Protein AF-A0A1V4HF81-F1 (afdb_monomer)

Structure (mmCIF, N/CA/C/O backbone):
data_AF-A0A1V4HF81-F1
#
_entry.id   AF-A0A1V4HF81-F1
#
loop_
_atom_site.group_PDB
_atom_site.id
_atom_site.type_symbol
_atom_site.label_atom_id
_atom_site.label_alt_id
_atom_site.label_comp_id
_atom_site.label_asym_id
_atom_site.label_entity_id
_atom_site.label_seq_id
_atom_site.pdbx_PDB_ins_code
_atom_site.Cartn_x
_atom_site.Cartn_y
_atom_site.Cartn_z
_atom_site.occupancy
_atom_site.B_iso_or_equiv
_atom_site.auth_seq_id
_atom_site.auth_comp_id
_atom_site.auth_asym_id
_atom_site.auth_atom_id
_atom_site.pdbx_PDB_model_num
ATOM 1 N N . MET A 1 1 ? 49.857 -24.274 2.278 1.00 44.19 1 MET A N 1
ATOM 2 C CA . MET A 1 1 ? 49.641 -22.819 2.445 1.00 44.19 1 MET A CA 1
ATOM 3 C C . MET A 1 1 ? 48.809 -22.377 1.257 1.00 44.19 1 MET A C 1
ATOM 5 O O . MET A 1 1 ? 49.242 -22.639 0.153 1.00 44.19 1 MET A O 1
ATOM 9 N N . GLY A 1 2 ? 47.613 -21.820 1.331 1.00 44.44 2 GLY A N 1
ATOM 10 C CA . GLY A 1 2 ? 46.674 -21.449 2.383 1.00 44.44 2 GLY A CA 1
ATOM 11 C C . GLY A 1 2 ? 45.396 -21.061 1.618 1.00 44.44 2 GLY A C 1
ATOM 12 O O . GLY A 1 2 ? 45.480 -20.577 0.494 1.00 44.44 2 GLY A O 1
ATOM 13 N N . PHE A 1 3 ? 44.241 -21.406 2.167 1.00 45.12 3 PHE A N 1
ATOM 14 C CA . PHE A 1 3 ? 42.928 -21.450 1.525 1.00 45.12 3 PHE A CA 1
ATOM 15 C C . PHE A 1 3 ? 42.530 -20.152 0.800 1.00 45.12 3 PHE A C 1
ATOM 17 O O . PHE A 1 3 ? 42.437 -19.099 1.425 1.00 45.12 3 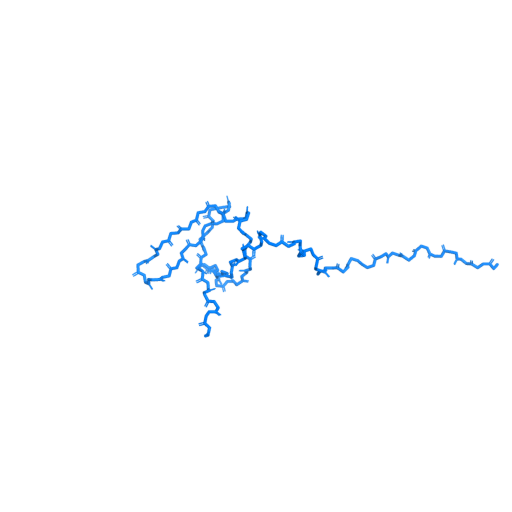PHE A O 1
ATOM 24 N N . ALA A 1 4 ? 42.194 -20.242 -0.491 1.00 48.66 4 ALA A N 1
ATOM 25 C CA . ALA A 1 4 ? 41.361 -19.236 -1.145 1.00 48.66 4 ALA A CA 1
ATOM 26 C C . ALA A 1 4 ? 39.905 -19.501 -0.734 1.00 48.66 4 ALA A C 1
ATOM 28 O O . ALA A 1 4 ? 39.164 -20.213 -1.409 1.00 48.66 4 ALA A O 1
ATOM 29 N N . ALA A 1 5 ? 39.526 -19.002 0.443 1.00 51.00 5 ALA A N 1
ATOM 30 C CA . ALA A 1 5 ? 38.137 -18.962 0.866 1.00 51.00 5 ALA A CA 1
ATOM 31 C C . ALA A 1 5 ? 37.397 -17.975 -0.046 1.00 51.00 5 ALA A C 1
ATOM 33 O O . ALA A 1 5 ? 37.640 -16.771 0.010 1.00 51.00 5 ALA A O 1
ATOM 34 N N . ALA A 1 6 ? 36.512 -18.491 -0.899 1.00 55.09 6 ALA A N 1
ATOM 35 C CA . ALA A 1 6 ? 35.503 -17.683 -1.563 1.00 55.09 6 ALA A CA 1
ATOM 36 C C . ALA A 1 6 ? 34.642 -17.044 -0.465 1.00 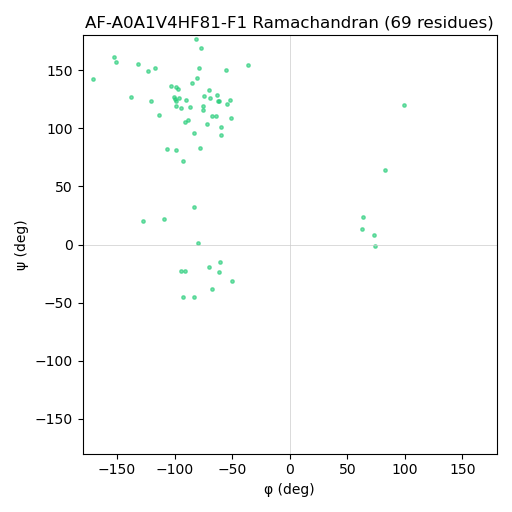55.09 6 ALA A C 1
ATOM 38 O O . ALA A 1 6 ? 33.818 -17.713 0.162 1.00 55.09 6 ALA A O 1
ATOM 39 N N . MET A 1 7 ? 34.902 -15.771 -0.165 1.00 49.59 7 MET A N 1
ATOM 40 C CA . MET A 1 7 ? 34.078 -15.004 0.757 1.00 49.59 7 MET A CA 1
ATOM 41 C C . MET A 1 7 ? 32.697 -14.877 0.125 1.00 49.59 7 MET A C 1
ATOM 43 O O . MET A 1 7 ? 32.519 -14.239 -0.910 1.00 49.59 7 MET A O 1
ATOM 47 N N . ARG A 1 8 ? 31.735 -15.559 0.742 1.00 54.12 8 ARG A N 1
ATOM 48 C CA . ARG A 1 8 ? 30.302 -15.388 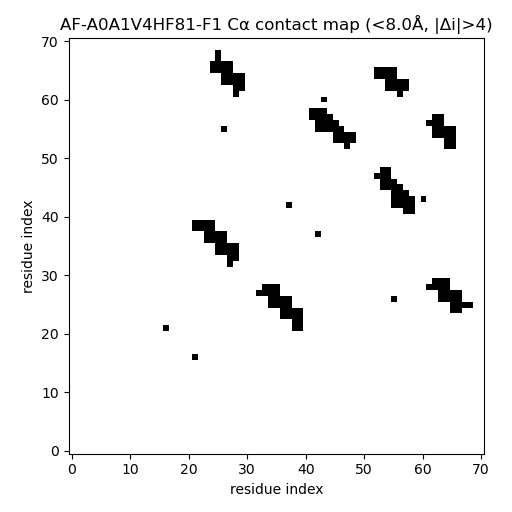0.535 1.00 54.12 8 ARG A CA 1
ATOM 49 C C . ARG A 1 8 ? 30.005 -13.898 0.670 1.00 54.12 8 ARG A C 1
ATOM 51 O O . ARG A 1 8 ? 30.127 -13.360 1.767 1.00 54.12 8 ARG A O 1
ATOM 58 N N . LEU A 1 9 ? 29.697 -13.246 -0.450 1.00 49.19 9 LEU A N 1
ATOM 59 C CA . LEU A 1 9 ? 29.262 -11.855 -0.457 1.00 49.19 9 LEU A CA 1
ATOM 60 C C . LEU A 1 9 ? 28.065 -11.748 0.501 1.00 49.19 9 LEU A C 1
ATOM 62 O O . LEU A 1 9 ? 27.092 -12.488 0.312 1.00 49.19 9 LEU A O 1
ATOM 66 N N . PRO A 1 10 ? 28.134 -10.922 1.557 1.00 46.12 10 PRO A N 1
ATOM 67 C CA . PRO A 1 10 ? 26.942 -10.580 2.306 1.00 46.12 10 PRO A CA 1
ATOM 68 C C . PRO A 1 10 ? 25.998 -9.879 1.332 1.00 46.12 10 PRO A C 1
ATOM 70 O O . PRO A 1 10 ? 26.377 -8.917 0.665 1.00 46.12 10 PRO A O 1
ATOM 73 N N . VAL A 1 11 ? 24.794 -10.431 1.209 1.00 52.59 11 VAL A N 1
ATOM 74 C CA . VAL A 1 11 ? 23.641 -9.733 0.651 1.00 52.59 11 VAL A CA 1
ATOM 75 C C . VAL A 1 11 ? 23.443 -8.524 1.555 1.00 52.59 11 VAL A C 1
ATOM 77 O O . VAL A 1 11 ? 22.889 -8.653 2.640 1.00 52.59 11 VAL A O 1
ATOM 80 N N . PHE A 1 12 ? 24.011 -7.390 1.166 1.00 46.44 12 PHE A N 1
ATOM 81 C CA . PHE A 1 12 ? 23.572 -6.114 1.682 1.00 46.44 12 PHE A CA 1
ATOM 82 C C . PHE A 1 12 ? 22.447 -5.678 0.754 1.00 46.44 12 PHE A C 1
ATOM 84 O O . PHE A 1 12 ? 22.655 -5.385 -0.423 1.00 46.44 12 PHE A O 1
ATOM 91 N N . GLU A 1 13 ? 21.238 -5.769 1.304 1.00 51.31 13 GLU A N 1
ATOM 92 C CA . GLU A 1 13 ? 20.161 -4.813 1.071 1.00 51.31 13 GLU A CA 1
ATOM 93 C C . GLU A 1 13 ? 20.736 -3.388 0.940 1.00 51.31 13 GLU A C 1
ATOM 95 O O . GLU A 1 13 ? 21.787 -3.098 1.510 1.00 51.31 13 GLU A O 1
ATOM 100 N N . GLU A 1 14 ? 20.011 -2.516 0.235 1.00 50.12 14 GLU A N 1
ATOM 101 C CA . GLU A 1 14 ? 20.261 -1.072 0.072 1.00 50.12 14 GLU A CA 1
ATOM 102 C C . GLU A 1 14 ? 20.965 -0.660 -1.248 1.00 50.12 14 GLU A C 1
ATOM 104 O O . GLU A 1 14 ? 22.087 -1.052 -1.561 1.00 50.12 14 GLU A O 1
ATOM 109 N N . PHE A 1 15 ? 20.261 0.189 -2.012 1.00 46.53 15 PHE A N 1
ATOM 110 C CA . PHE A 1 15 ? 20.669 0.912 -3.230 1.00 46.53 15 PHE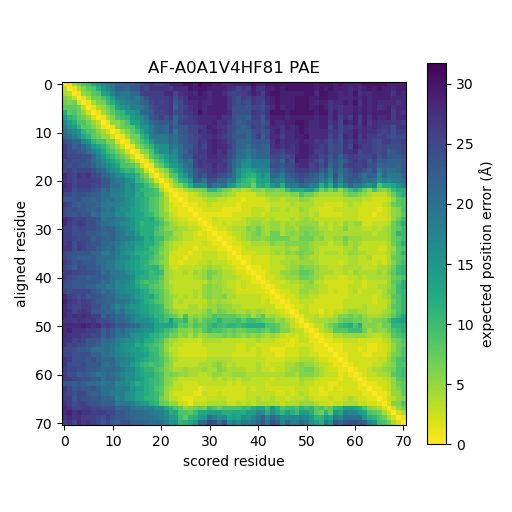 A CA 1
ATOM 111 C C . PHE A 1 15 ? 20.615 0.194 -4.591 1.00 46.53 15 PHE A C 1
ATOM 113 O O . PHE A 1 15 ? 21.592 0.140 -5.338 1.00 46.53 15 PHE A O 1
ATOM 120 N N . ILE A 1 16 ? 19.4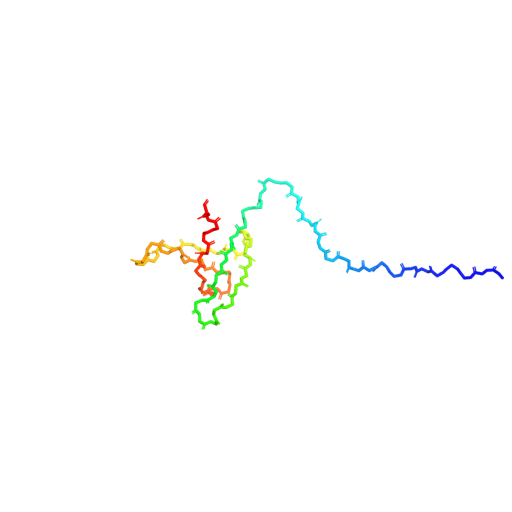04 -0.178 -5.019 1.00 46.72 16 ILE A N 1
ATOM 121 C CA . ILE A 1 16 ? 18.998 0.097 -6.409 1.00 46.72 16 ILE A CA 1
ATOM 122 C C . ILE A 1 16 ? 18.145 1.369 -6.380 1.00 46.72 16 ILE A C 1
ATOM 124 O O . ILE A 1 16 ?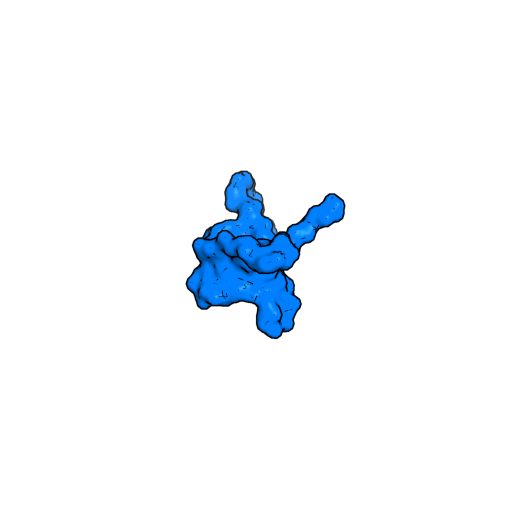 16.925 1.292 -6.374 1.00 46.72 16 ILE A O 1
ATOM 128 N N . ILE A 1 17 ? 18.780 2.542 -6.341 1.00 49.56 17 ILE A N 1
ATOM 129 C CA . ILE A 1 17 ? 18.119 3.787 -6.758 1.00 49.56 17 ILE A CA 1
ATOM 130 C C . ILE A 1 17 ? 18.732 4.146 -8.109 1.00 49.56 17 ILE A C 1
ATOM 132 O O . ILE A 1 17 ? 19.726 4.865 -8.212 1.00 49.56 17 ILE A O 1
ATOM 136 N N . LEU A 1 18 ? 18.195 3.510 -9.152 1.00 48.56 18 LEU A N 1
ATOM 137 C CA . LEU A 1 18 ? 18.420 3.912 -10.537 1.00 48.56 18 LEU A CA 1
ATOM 138 C C . LEU A 1 18 ? 17.584 5.174 -10.772 1.00 48.56 18 LEU A C 1
ATOM 140 O O . LEU A 1 18 ? 16.408 5.200 -10.436 1.00 48.56 18 LEU A O 1
ATOM 144 N N . GLY A 1 19 ? 18.223 6.225 -11.279 1.00 47.44 19 GLY A N 1
ATOM 145 C CA . GLY A 1 19 ? 17.670 7.574 -11.326 1.00 47.44 19 GLY A CA 1
ATOM 146 C C . GLY A 1 19 ? 16.308 7.727 -12.015 1.00 47.44 19 GLY A C 1
ATOM 147 O O . GLY A 1 19 ? 15.983 7.029 -12.970 1.00 47.44 19 GLY A O 1
ATOM 148 N N . ASP A 1 20 ? 15.586 8.732 -11.523 1.00 54.81 20 ASP A N 1
ATOM 149 C CA . ASP A 1 20 ? 14.546 9.526 -12.192 1.00 54.81 20 ASP A CA 1
ATOM 150 C C . ASP A 1 20 ? 13.143 8.944 -12.463 1.00 54.81 20 ASP A C 1
ATOM 152 O O . ASP A 1 20 ? 12.281 9.708 -12.878 1.00 54.81 20 ASP A O 1
ATOM 156 N N . ASP A 1 21 ? 12.835 7.685 -12.126 1.00 52.59 21 ASP A N 1
ATOM 157 C CA . ASP A 1 21 ? 11.454 7.139 -12.241 1.00 52.59 21 ASP A CA 1
ATOM 158 C C . ASP A 1 21 ? 10.930 6.481 -10.940 1.00 52.59 21 ASP A C 1
ATOM 160 O O . ASP A 1 21 ? 9.999 5.676 -10.938 1.00 52.59 21 ASP A O 1
ATOM 164 N N . PHE A 1 22 ? 11.527 6.815 -9.792 1.00 56.72 22 PHE A N 1
ATOM 165 C CA . PHE A 1 22 ? 11.117 6.313 -8.474 1.00 56.72 22 PHE A CA 1
ATOM 166 C C . PHE A 1 22 ? 10.125 7.275 -7.812 1.00 56.72 22 PHE A C 1
ATOM 168 O O . PHE A 1 22 ? 10.455 7.976 -6.860 1.00 56.72 22 PHE A O 1
ATOM 175 N N . MET A 1 23 ? 8.891 7.328 -8.320 1.00 73.44 23 MET A N 1
ATOM 176 C CA . MET A 1 23 ? 7.791 7.812 -7.482 1.00 73.44 23 MET A CA 1
ATOM 177 C C . MET A 1 23 ? 7.490 6.731 -6.442 1.00 73.44 23 MET A C 1
ATOM 179 O O . MET A 1 23 ? 6.923 5.681 -6.753 1.00 73.44 23 MET A O 1
ATOM 183 N N . GLU A 1 24 ? 7.943 6.973 -5.219 1.00 83.31 24 GLU A N 1
ATOM 184 C CA . GLU A 1 24 ? 7.660 6.148 -4.053 1.00 83.31 24 GLU A CA 1
ATOM 185 C C . GLU A 1 24 ? 6.522 6.782 -3.255 1.00 83.31 24 GLU A C 1
ATOM 187 O O . GLU A 1 24 ? 6.480 7.992 -3.041 1.00 83.31 24 GLU A O 1
ATOM 192 N N . TYR A 1 25 ? 5.587 5.947 -2.826 1.00 83.62 25 TYR A N 1
ATOM 193 C CA . TYR A 1 25 ? 4.420 6.336 -2.059 1.00 83.62 25 TYR A CA 1
ATOM 194 C C . TYR A 1 25 ? 4.556 5.727 -0.673 1.00 83.62 25 TYR A C 1
ATOM 196 O O . TYR A 1 25 ? 4.483 4.506 -0.512 1.00 83.62 25 TYR A O 1
ATOM 204 N N . HIS A 1 26 ? 4.758 6.566 0.338 1.00 89.81 26 HIS A N 1
ATOM 205 C CA . HIS A 1 26 ? 4.689 6.106 1.716 1.00 89.81 26 HIS A CA 1
ATOM 206 C C . HIS A 1 26 ? 3.216 5.910 2.074 1.00 89.81 26 HIS A C 1
ATOM 208 O O . HIS A 1 26 ? 2.416 6.835 1.967 1.00 89.81 26 HIS A O 1
ATOM 214 N N . VAL A 1 27 ? 2.817 4.691 2.423 1.00 89.56 27 VAL A N 1
ATOM 215 C CA . VAL A 1 27 ? 1.413 4.352 2.641 1.00 89.56 27 VAL A CA 1
ATOM 216 C C . VAL A 1 27 ? 1.211 3.586 3.944 1.00 89.56 27 VAL A C 1
ATOM 218 O O . VAL A 1 27 ? 2.094 2.887 4.434 1.00 89.56 27 VAL A O 1
ATOM 221 N N . LYS A 1 28 ? 0.000 3.676 4.487 1.00 91.00 28 LYS A N 1
ATOM 222 C CA . LYS A 1 28 ? -0.437 2.978 5.693 1.00 91.00 28 LYS A CA 1
ATOM 223 C C . LYS A 1 28 ? -1.618 2.077 5.400 1.00 91.00 28 LYS A C 1
ATOM 225 O O . LYS A 1 28 ? -2.660 2.539 4.942 1.00 91.00 28 LYS A O 1
ATOM 230 N N . HIS A 1 29 ? -1.491 0.796 5.702 1.00 90.44 29 HIS A N 1
ATOM 231 C CA . HIS A 1 29 ? -2.564 -0.164 5.505 1.00 90.44 29 HIS A CA 1
ATOM 232 C C . HIS A 1 29 ? -3.762 0.191 6.391 1.00 90.44 29 HIS A C 1
ATOM 234 O O . HIS A 1 29 ? -3.628 0.369 7.603 1.00 90.44 29 HIS A O 1
ATOM 240 N N . ARG A 1 30 ? -4.960 0.273 5.803 1.00 83.56 30 ARG A N 1
ATOM 241 C CA . ARG A 1 30 ? -6.148 0.756 6.524 1.00 83.56 30 ARG A CA 1
ATOM 242 C C . ARG A 1 30 ? -6.602 -0.188 7.641 1.00 83.56 30 ARG A C 1
ATOM 244 O O . ARG A 1 30 ? -7.045 0.279 8.685 1.00 83.56 30 ARG A O 1
ATOM 251 N N . GLU A 1 31 ? -6.514 -1.499 7.416 1.00 84.62 31 GLU A N 1
ATOM 252 C CA . GLU A 1 31 ? -6.971 -2.509 8.386 1.00 84.62 31 GLU A CA 1
ATOM 253 C C . GLU A 1 31 ? -5.945 -2.837 9.477 1.00 84.62 31 GLU A C 1
ATOM 255 O O . GLU A 1 31 ? -6.303 -2.912 10.650 1.00 84.62 31 GLU A O 1
ATOM 260 N N . THR A 1 32 ? -4.675 -3.033 9.112 1.00 86.88 32 THR A N 1
ATOM 261 C CA . THR A 1 32 ? -3.622 -3.434 10.056 1.00 86.88 32 THR A CA 1
ATOM 262 C C . THR A 1 32 ? -2.902 -2.240 10.683 1.00 86.88 32 THR A C 1
ATOM 264 O O . THR A 1 32 ? -2.333 -2.372 11.763 1.00 86.88 32 THR A O 1
ATOM 267 N N . GLY A 1 33 ? -2.932 -1.072 10.032 1.00 86.94 33 GLY A N 1
ATOM 268 C CA . GLY A 1 33 ? -2.156 0.099 10.432 1.00 86.94 33 GLY A CA 1
ATOM 269 C C . GLY A 1 33 ? -0.660 -0.012 10.129 1.00 86.94 33 GLY A C 1
ATOM 270 O O . GLY A 1 33 ? 0.089 0.849 10.586 1.00 86.94 33 GLY A O 1
ATOM 271 N N . GLU A 1 34 ? -0.228 -1.043 9.398 1.00 88.88 34 GLU A N 1
ATOM 272 C CA . GLU A 1 34 ? 1.168 -1.233 9.000 1.00 88.88 34 GLU A CA 1
ATOM 273 C C . GLU A 1 34 ? 1.587 -0.187 7.962 1.00 88.88 34 GLU A C 1
ATOM 275 O O . GLU A 1 34 ? 0.860 0.078 7.004 1.00 88.88 34 GLU A O 1
ATOM 280 N N . GLU A 1 35 ? 2.750 0.419 8.170 1.00 90.44 35 GLU A N 1
ATOM 281 C CA . GLU A 1 35 ? 3.327 1.418 7.273 1.00 90.44 35 GLU A CA 1
ATOM 282 C C . GLU A 1 35 ? 4.329 0.739 6.349 1.00 90.44 35 GLU A C 1
ATOM 284 O O . GLU A 1 35 ? 5.140 -0.083 6.782 1.00 90.44 35 GLU A O 1
ATOM 289 N N . LYS A 1 36 ? 4.247 1.059 5.061 1.00 86.75 36 LYS A N 1
ATOM 290 C CA . LYS A 1 36 ? 5.158 0.539 4.049 1.00 86.75 36 LYS A CA 1
ATOM 291 C C . LYS A 1 36 ? 5.323 1.535 2.916 1.00 86.75 36 LYS A C 1
ATOM 293 O O . LYS A 1 36 ? 4.446 2.354 2.653 1.00 86.75 36 LYS A O 1
ATOM 298 N N . THR A 1 37 ? 6.425 1.415 2.197 1.00 87.31 37 THR A N 1
ATOM 299 C CA . THR A 1 37 ? 6.662 2.188 0.980 1.00 87.31 37 THR A CA 1
ATOM 300 C C . THR A 1 37 ? 6.271 1.344 -0.223 1.00 87.31 37 THR A C 1
ATOM 302 O O . THR A 1 37 ? 6.730 0.212 -0.359 1.00 87.31 37 THR A O 1
ATOM 305 N N . LEU A 1 38 ? 5.398 1.880 -1.072 1.00 85.19 38 LEU A N 1
ATOM 306 C CA . LEU A 1 38 ? 5.021 1.287 -2.351 1.00 85.19 38 LEU A CA 1
ATOM 307 C C . LEU A 1 38 ? 5.721 2.019 -3.487 1.00 85.19 38 LEU A C 1
ATOM 309 O O . LEU A 1 38 ? 5.733 3.248 -3.532 1.00 85.19 38 LEU A O 1
ATOM 313 N N . ASN A 1 39 ? 6.246 1.275 -4.452 1.00 83.25 39 ASN A N 1
ATOM 314 C CA . ASN A 1 39 ? 6.710 1.878 -5.695 1.00 83.25 39 ASN A CA 1
ATOM 315 C C . ASN A 1 39 ? 5.523 2.173 -6.633 1.00 83.25 39 ASN A C 1
ATOM 317 O O . ASN A 1 39 ? 4.537 1.438 -6.632 1.00 83.25 39 ASN A O 1
ATOM 321 N N . HIS A 1 40 ? 5.628 3.181 -7.503 1.00 82.06 40 HIS A N 1
ATOM 322 C CA . HIS A 1 40 ? 4.649 3.430 -8.570 1.00 82.06 40 HIS A CA 1
ATOM 323 C C . HIS A 1 40 ? 4.326 2.186 -9.416 1.00 82.06 40 HIS A C 1
ATOM 325 O O . HIS A 1 40 ? 3.192 2.010 -9.848 1.00 82.06 40 HIS A O 1
ATOM 331 N N . LEU A 1 41 ? 5.287 1.275 -9.603 1.00 85.00 41 LEU A N 1
ATOM 332 C CA . LEU A 1 41 ? 5.072 -0.002 -10.289 1.00 85.00 41 LEU A CA 1
ATOM 333 C C . LEU A 1 41 ? 4.218 -1.004 -9.497 1.00 85.00 41 LEU A C 1
ATOM 335 O O . LEU A 1 41 ? 3.729 -1.974 -10.081 1.00 85.00 41 LEU A O 1
ATOM 339 N N . GLU A 1 42 ? 4.081 -0.836 -8.186 1.00 85.50 42 GLU A N 1
ATOM 340 C CA . GLU A 1 42 ? 3.254 -1.669 -7.304 1.00 85.50 42 GLU A CA 1
ATOM 341 C C . GLU A 1 42 ? 1.854 -1.089 -7.097 1.00 85.50 42 GLU A C 1
ATOM 343 O O . GLU A 1 42 ? 0.919 -1.838 -6.804 1.00 85.50 42 GLU A O 1
ATOM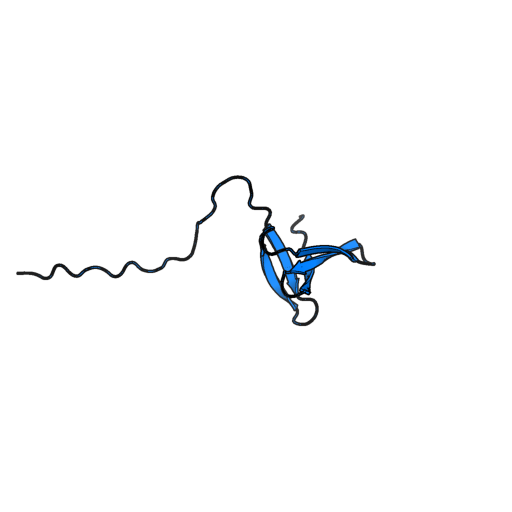 348 N N . VAL A 1 43 ? 1.700 0.218 -7.307 1.00 86.50 43 VAL A N 1
ATOM 349 C CA . VAL A 1 43 ? 0.405 0.893 -7.296 1.00 86.50 43 VAL A CA 1
ATOM 350 C C . VAL A 1 43 ? -0.406 0.466 -8.518 1.00 86.50 43 VAL A C 1
ATOM 352 O O . VAL A 1 43 ? 0.049 0.542 -9.659 1.00 86.50 43 VAL A O 1
ATOM 355 N N . ASN A 1 44 ? -1.622 -0.008 -8.271 1.00 89.75 44 ASN A N 1
ATOM 356 C CA . ASN A 1 44 ? -2.596 -0.325 -9.305 1.00 89.75 44 ASN A CA 1
ATOM 357 C C . ASN A 1 44 ? -3.518 0.864 -9.590 1.00 89.75 44 ASN A C 1
ATOM 359 O O . ASN A 1 44 ? -3.767 1.164 -10.754 1.00 89.75 44 ASN A O 1
ATOM 363 N N . ASP A 1 45 ? -4.023 1.519 -8.543 1.00 89.38 45 ASP A N 1
ATOM 364 C CA . ASP A 1 45 ? -4.914 2.676 -8.670 1.00 89.38 45 ASP A CA 1
ATOM 365 C C . ASP A 1 45 ? -4.805 3.609 -7.455 1.00 89.38 45 ASP A C 1
ATOM 367 O O . ASP A 1 45 ? -4.323 3.206 -6.394 1.00 89.38 45 ASP A O 1
ATOM 371 N N . MET A 1 46 ? -5.249 4.858 -7.602 1.00 89.62 46 MET A N 1
ATOM 372 C CA . MET A 1 46 ? -5.283 5.847 -6.521 1.00 89.62 46 MET A CA 1
ATOM 373 C C . MET A 1 46 ? -6.586 6.644 -6.554 1.00 89.62 46 MET A C 1
ATOM 375 O O . MET A 1 46 ? -6.922 7.265 -7.560 1.00 89.62 46 MET A O 1
ATOM 379 N N . GLU A 1 47 ? -7.285 6.694 -5.424 1.00 91.38 47 GLU A N 1
ATOM 380 C CA . GLU A 1 47 ? -8.558 7.399 -5.276 1.00 91.38 47 GLU A CA 1
ATOM 381 C C . GLU A 1 47 ? -8.498 8.439 -4.153 1.00 91.38 47 GLU A C 1
ATOM 383 O O . GLU A 1 47 ? -7.819 8.259 -3.147 1.00 91.38 47 GLU A O 1
ATOM 388 N N . TYR A 1 48 ? -9.249 9.531 -4.285 1.00 87.69 48 TYR A N 1
ATOM 389 C CA . TYR A 1 48 ? -9.416 10.497 -3.198 1.00 87.69 48 TYR A CA 1
ATOM 390 C C . TYR A 1 48 ? -10.571 10.059 -2.295 1.00 87.69 48 TYR A C 1
ATOM 392 O O . TYR A 1 48 ? -11.716 9.977 -2.737 1.00 87.69 48 TYR A O 1
ATOM 400 N N . GLY A 1 49 ? -10.278 9.788 -1.026 1.00 83.38 49 GLY A N 1
ATOM 401 C CA . GLY A 1 49 ? -11.286 9.494 -0.012 1.00 83.38 49 GLY A CA 1
ATOM 402 C C . GLY A 1 49 ? -12.002 10.750 0.496 1.00 83.38 49 GLY A C 1
ATOM 403 O O . GLY A 1 49 ? -11.557 11.878 0.288 1.00 83.38 49 GLY A O 1
ATOM 404 N N . ASP A 1 50 ? -13.085 10.550 1.251 1.00 84.38 50 ASP A N 1
ATOM 405 C CA . ASP A 1 50 ? -13.964 11.618 1.761 1.00 84.38 50 ASP A CA 1
ATOM 406 C C . ASP A 1 50 ? -13.281 12.649 2.688 1.00 84.38 50 ASP A C 1
ATOM 408 O O . ASP A 1 50 ? -13.840 13.711 2.959 1.00 84.38 50 ASP A O 1
ATOM 412 N N . GLY A 1 51 ? -12.085 12.341 3.199 1.00 81.25 51 GLY A N 1
ATOM 413 C CA . GLY A 1 51 ? -11.348 13.138 4.186 1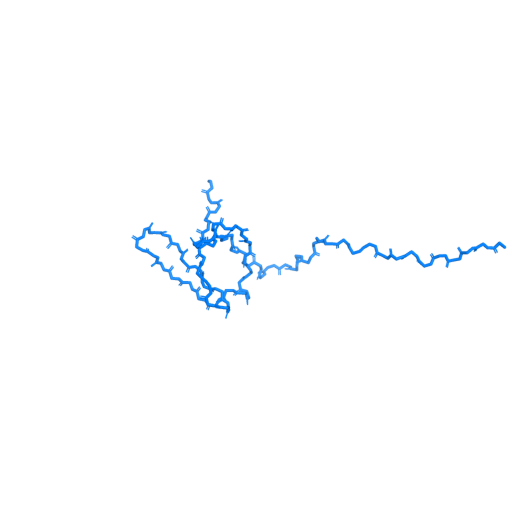.00 81.25 51 GLY A CA 1
ATOM 414 C C . GLY A 1 51 ? -10.101 13.849 3.656 1.00 81.25 51 GLY A C 1
ATOM 415 O O . GLY A 1 51 ? -9.202 14.120 4.444 1.00 81.25 51 GLY A O 1
ATOM 416 N N . SER A 1 52 ? -9.997 14.089 2.343 1.00 79.31 52 SER A N 1
ATOM 417 C CA . SER A 1 52 ? -8.767 14.581 1.679 1.00 79.31 52 SER A CA 1
ATOM 418 C C . SER A 1 52 ? -7.569 13.626 1.771 1.00 79.31 52 SER A C 1
ATOM 420 O O . SER A 1 52 ? -6.440 14.000 1.471 1.00 79.31 52 SER A O 1
ATOM 422 N N . GLN A 1 53 ? -7.816 12.383 2.169 1.00 85.88 53 GLN A N 1
ATOM 423 C CA . GLN A 1 53 ? -6.845 11.297 2.175 1.00 85.88 53 GLN A CA 1
ATOM 424 C C . GLN A 1 53 ? -6.796 10.632 0.799 1.00 85.88 53 GLN A C 1
ATOM 426 O O . GLN A 1 53 ? -7.842 10.394 0.195 1.00 85.88 53 GLN A O 1
ATOM 431 N N . ILE A 1 54 ? -5.606 10.297 0.315 1.00 88.75 54 ILE A N 1
ATOM 432 C CA . ILE A 1 54 ? -5.452 9.518 -0.916 1.00 88.75 54 ILE A CA 1
ATOM 433 C C . ILE A 1 54 ? -5.427 8.041 -0.525 1.00 88.75 54 ILE A C 1
ATOM 435 O O . ILE A 1 54 ? -4.649 7.636 0.334 1.00 88.75 54 ILE A O 1
ATOM 439 N N . ILE A 1 55 ? -6.312 7.246 -1.113 1.00 90.44 55 ILE A N 1
ATOM 440 C CA . ILE A 1 55 ? -6.350 5.797 -0.972 1.00 90.44 55 ILE A CA 1
ATOM 441 C C . ILE A 1 55 ? -5.581 5.199 -2.143 1.00 90.44 55 ILE A C 1
ATOM 443 O O . ILE A 1 55 ? -5.957 5.380 -3.295 1.00 90.44 55 ILE A O 1
ATOM 447 N N . VAL A 1 56 ? -4.496 4.504 -1.841 1.00 90.19 56 VAL A N 1
ATOM 448 C CA . VAL A 1 56 ? -3.654 3.807 -2.807 1.00 90.19 56 VAL A CA 1
ATOM 449 C C . VAL A 1 56 ? -4.040 2.338 -2.789 1.00 90.19 56 VAL A C 1
ATOM 451 O O . VAL A 1 56 ? -4.016 1.705 -1.733 1.00 90.19 56 VAL A O 1
ATOM 454 N N . PHE A 1 57 ? -4.383 1.797 -3.951 1.00 90.88 57 PHE A N 1
ATOM 455 C CA . PHE A 1 57 ? -4.624 0.375 -4.136 1.00 90.88 57 PHE A CA 1
ATOM 456 C C . PHE A 1 57 ? -3.406 -0.265 -4.771 1.00 90.88 57 PHE A C 1
ATOM 458 O O . PHE A 1 57 ? -2.944 0.179 -5.825 1.00 90.88 57 PHE A O 1
ATOM 465 N N . ASP A 1 58 ? -2.893 -1.321 -4.155 1.00 89.25 58 ASP A N 1
ATOM 466 C CA . ASP A 1 58 ? -1.834 -2.114 -4.765 1.00 89.25 58 ASP A CA 1
ATOM 467 C C . ASP A 1 58 ? -2.413 -3.123 -5.781 1.00 89.25 58 ASP A C 1
ATOM 469 O O . ASP A 1 58 ? -3.627 -3.260 -5.960 1.00 89.25 58 ASP A O 1
ATOM 473 N N . LYS A 1 59 ? -1.538 -3.862 -6.465 1.00 87.38 59 LYS A N 1
ATOM 474 C CA . LYS A 1 59 ? -1.928 -4.923 -7.412 1.00 87.38 59 LYS A CA 1
ATOM 475 C C . LYS A 1 59 ? -2.720 -6.075 -6.788 1.00 87.38 59 LYS A C 1
ATOM 477 O O . LYS A 1 59 ? -3.448 -6.756 -7.510 1.00 87.38 59 LYS A O 1
ATOM 482 N N . ALA A 1 60 ? -2.589 -6.307 -5.487 1.00 88.06 60 ALA A N 1
ATOM 483 C CA . ALA A 1 60 ? -3.393 -7.251 -4.724 1.00 88.06 60 ALA A CA 1
ATOM 484 C C . ALA A 1 60 ? -4.781 -6.699 -4.345 1.00 88.06 60 ALA A C 1
ATOM 486 O O . ALA A 1 60 ? -5.568 -7.429 -3.743 1.00 88.06 60 ALA A O 1
ATOM 487 N N . LEU A 1 61 ? -5.115 -5.469 -4.765 1.00 86.94 61 LEU A N 1
ATOM 488 C CA . LEU A 1 61 ? -6.352 -4.755 -4.436 1.00 86.94 61 LEU A CA 1
ATOM 489 C C . LEU A 1 61 ? -6.494 -4.456 -2.935 1.00 86.94 61 LEU A C 1
ATOM 491 O O . LEU A 1 61 ? -7.609 -4.260 -2.447 1.00 86.94 61 LEU A O 1
ATOM 495 N N . GLU A 1 62 ? -5.386 -4.408 -2.196 1.00 89.25 62 GLU A N 1
ATOM 496 C CA . GLU A 1 62 ? -5.392 -3.966 -0.809 1.00 89.25 62 GLU A CA 1
ATOM 497 C C . GLU A 1 62 ? -5.406 -2.438 -0.751 1.00 89.25 62 GLU A C 1
ATOM 499 O O . GLU A 1 62 ? -4.796 -1.749 -1.571 1.00 89.25 62 GLU A O 1
ATOM 504 N N . ALA A 1 63 ? -6.134 -1.902 0.227 1.00 90.19 63 ALA A N 1
ATOM 505 C CA . ALA A 1 63 ? -6.347 -0.470 0.373 1.00 90.19 63 ALA A CA 1
ATOM 506 C C . ALA A 1 63 ? -5.398 0.126 1.416 1.00 90.19 63 ALA A C 1
ATOM 508 O O . ALA A 1 63 ? -5.473 -0.174 2.616 1.00 90.19 63 ALA A O 1
ATOM 509 N N . TYR A 1 64 ? -4.573 1.059 0.964 1.00 90.75 64 TYR A N 1
ATOM 510 C CA . TYR A 1 64 ? -3.646 1.810 1.790 1.00 90.75 64 TYR A CA 1
ATOM 511 C C . TYR A 1 64 ? -3.998 3.293 1.772 1.00 90.75 64 TYR A C 1
ATOM 513 O O . TYR A 1 64 ? -4.568 3.799 0.816 1.00 90.75 64 TYR A O 1
ATOM 521 N N . VAL A 1 65 ? -3.675 4.011 2.837 1.00 90.75 65 VAL A N 1
ATOM 522 C CA . VAL A 1 65 ? -3.794 5.466 2.913 1.00 90.75 65 VAL A CA 1
ATOM 523 C C . VAL A 1 65 ? -2.422 6.057 2.639 1.00 90.75 65 VAL A C 1
ATOM 525 O O . VAL A 1 65 ? -1.475 5.712 3.339 1.00 90.75 65 VAL A O 1
ATOM 528 N N . LEU A 1 66 ? -2.306 6.934 1.648 1.00 88.88 66 LEU A N 1
ATOM 529 C CA . LEU A 1 66 ? -1.082 7.679 1.398 1.00 88.88 66 LEU A CA 1
ATOM 530 C C . LEU A 1 66 ? -0.773 8.561 2.606 1.00 88.88 66 LEU A C 1
ATOM 532 O O . LEU A 1 66 ? -1.599 9.375 3.028 1.00 88.88 66 LEU A O 1
ATOM 536 N N . LEU A 1 67 ? 0.418 8.373 3.151 1.00 88.06 67 LEU A N 1
ATOM 537 C CA . LEU A 1 67 ? 1.017 9.256 4.127 1.00 88.06 67 LEU A CA 1
ATOM 538 C C . LEU A 1 67 ? 1.834 10.278 3.340 1.00 88.06 67 LEU A C 1
ATOM 540 O O . LEU A 1 67 ? 2.866 9.957 2.758 1.00 88.06 67 LEU A O 1
ATOM 544 N N . ASP A 1 68 ? 1.312 11.495 3.256 1.00 74.31 68 ASP A N 1
ATOM 545 C CA . ASP A 1 68 ? 2.032 12.621 2.675 1.00 74.31 68 ASP A CA 1
ATOM 546 C C . ASP A 1 68 ? 3.089 13.082 3.690 1.00 74.31 68 ASP A C 1
ATOM 548 O O . ASP A 1 68 ? 2.744 13.500 4.795 1.00 74.31 68 ASP A O 1
ATOM 552 N N . ASP A 1 69 ? 4.372 12.967 3.343 1.00 60.16 69 ASP A N 1
ATOM 553 C CA . ASP A 1 69 ? 5.509 13.357 4.198 1.00 60.16 69 ASP A CA 1
ATOM 554 C C . ASP A 1 69 ? 5.808 14.872 4.085 1.00 60.16 69 ASP A C 1
ATOM 556 O O . ASP A 1 69 ? 6.956 15.314 4.128 1.00 60.16 69 ASP A O 1
ATOM 560 N N . SER A 1 70 ? 4.774 15.698 3.873 1.00 47.62 70 SER A N 1
ATOM 561 C CA . SER A 1 70 ? 4.924 17.155 3.838 1.00 47.62 70 SER A CA 1
ATOM 562 C C . SER A 1 70 ? 4.902 17.735 5.251 1.00 47.62 70 SER A C 1
ATOM 564 O O . SER A 1 70 ? 3.841 18.034 5.805 1.00 47.62 70 SER A O 1
ATOM 566 N N . GLU A 1 71 ? 6.099 17.940 5.803 1.00 39.12 71 GLU A N 1
ATOM 567 C CA . GLU A 1 71 ? 6.372 19.080 6.695 1.00 39.12 71 GLU A CA 1
ATOM 568 C C . GLU A 1 71 ? 6.566 20.387 5.906 1.00 39.12 71 GLU A C 1
ATOM 570 O O . GLU A 1 71 ? 7.158 20.355 4.799 1.00 39.12 71 GLU A O 1
#

Organism: NCBI:txid1469647

Mean predicted aligned error: 12.8 Å

Nearest PDB structures (foldseek):
  2cod-assembly1_A  TM=6.200E-01  e=8.704E-01  Homo sapiens
  6skg-assembly1_Ax  TM=4.247E-01  e=9.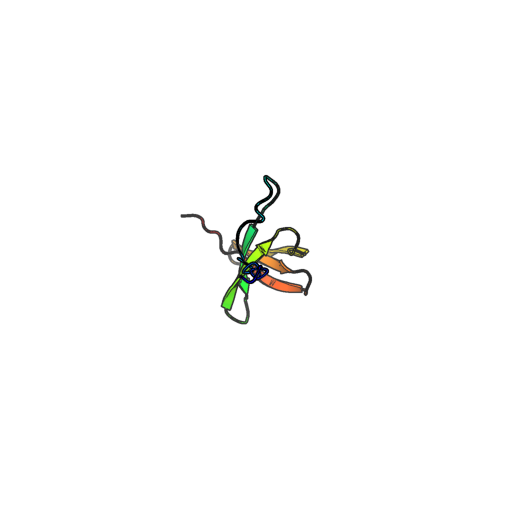809E-01  Thermococcus kodakarensis
  3qeq-assembly1_D  TM=3.399E-01  e=5.892E+00  Homo sapiens
  2uwe-assembly1_E  TM=3.263E-01  e=4.925E+00  Mus musculus

Secondary structure (DSSP, 8-state):
------------------TT---EEEEEETTT--EEEEETTTEEEEEE-TTSPEEEEETT--EEEE-----

Foldseek 3Di:
DDDPPPPDPPPDDDDPPDDDQFPKFFWAFPVPRDTDIDTPVQFPDWDQDPPRWIWTAGPVRGTITTDDPDD

Radius of gyration: 18.73 Å; Cα contacts (8 Å, |Δi|>4): 94; chains: 1; bounding box: 64×42×23 Å

Sequence (71 aa):
MGFAAAMRLPVFEEFIILGDDFMEYHVKHRETGEEKTLNHLEVNDMEYGDGSQIIVFDKALEAYVLLDDSE

Solvent-accessible surface area (backbone atoms only — not comparable to full-atom values): 4691 Å² total; per-residue (Å²): 140,79,84,85,72,80,75,76,75,78,87,68,80,85,81,90,77,70,82,94,75,77,55,67,43,42,27,28,32,69,88,82,64,51,73,49,76,40,46,59,90,46,48,64,49,75,45,80,45,99,78,84,40,40,36,37,22,34,77,85,68,48,61,21,35,51,53,79,88,79,128

pLDDT: mean 73.63, std 18.27, range [39.12, 91.38]